Protein 9EZ8 (pdb70)

Radius of gyration: 15.19 Å; Cα contacts (8 Å, |Δi|>4): 336; chains: 1; bounding box: 32×45×45 Å

InterPro domains:
  IPR002180 Lumazine/riboflavin synthase [PF00885] (85-223)
  IPR034964 Lumazine synthase [MF_00178] (81-226)
  IPR034964 Lumazine synthase [PTHR21058] (51-227)
  IPR034964 Lumazine synthase [TIGR00114] (86-222)
  IPR034964 Lumazine synthase [cd09209] (88-220)
  IPR036467 Lumazine/riboflavin synthase superfamily [G3DSA:3.40.50.960] (73-228)
  IPR036467 Lumazine/riboflavin synthase superfamily [SSF52121] (78-224)

Structure (mmCIF, N/CA/C/O backbone):
data_9EZ8
#
_entry.id   9EZ8
#
_cell.length_a   1.00
_cell.length_b   1.00
_cell.length_c   1.00
_cell.angle_alpha   90.00
_cell.angle_beta   90.00
_cell.angle_gamma   90.00
#
_symmetry.space_group_name_H-M   'P 1'
#
loop_
_atom_site.group_PDB
_atom_site.id
_atom_site.type_symbol
_atom_site.label_atom_id
_atom_site.label_alt_id
_atom_site.label_comp_id
_atom_site.label_asym_id
_atom_site.label_entity_id
_atom_site.label_seq_id
_atom_site.pdbx_PDB_ins_code
_atom_site.Cartn_x
_atom_site.Cartn_y
_atom_site.Cartn_z
_atom_site.occupancy
_atom_site.B_iso_or_equiv
_atom_site.auth_seq_id
_atom_site.auth_comp_id
_atom_site.auth_asym_id
_atom_site.auth_atom_id
_atom_site.pdbx_PDB_model_num
ATOM 1 N N . ALA A 1 1 ? 210.01200 270.60300 226.71400 1.000 28.56353 72 ALA A N 1
ATOM 2 C CA . ALA A 1 1 ? 210.76500 271.83000 226.48200 1.000 28.56353 72 ALA A CA 1
ATOM 3 C C . ALA A 1 1 ? 211.93900 271.57800 225.54200 1.000 28.56353 72 ALA A C 1
ATOM 4 O O . ALA A 1 1 ? 212.75600 272.46700 225.30100 1.000 28.56353 72 ALA A O 1
ATOM 6 N N . VAL A 1 2 ? 212.02900 270.33800 225.04500 1.000 26.61082 73 VAL A N 1
ATOM 7 C CA . VAL A 1 2 ? 213.14400 269.94500 224.13200 1.000 26.61082 73 VAL A CA 1
ATOM 8 C C . VAL A 1 2 ? 212.83300 270.48600 222.73100 1.000 26.61082 73 VAL A C 1
ATOM 9 O O . VAL A 1 2 ? 211.72500 270.22400 222.23100 1.000 26.61082 73 VAL A O 1
ATOM 13 N N . ARG A 1 3 ? 213.77000 271.22200 222.13800 1.000 26.41757 74 ARG A N 1
ATOM 14 C CA . ARG A 1 3 ? 213.58300 271.76800 220.77200 1.000 26.41757 74 ARG A CA 1
ATOM 15 C C . ARG A 1 3 ? 213.46100 270.63600 219.74300 1.000 26.41757 74 ARG A C 1
ATOM 16 O O . ARG A 1 3 ? 214.42200 269.86800 219.60900 1.000 26.41757 74 ARG A O 1
ATOM 24 N N . HIS A 1 4 ? 212.32600 270.55700 219.04700 1.000 23.90701 75 HIS A N 1
ATOM 25 C CA . HIS A 1 4 ? 212.12200 269.54600 217.97900 1.000 23.90701 75 HIS A CA 1
ATOM 26 C C . HIS A 1 4 ? 212.22500 270.26500 216.63800 1.000 23.90701 75 HIS A C 1
ATOM 27 O O . HIS A 1 4 ? 211.26800 270.94500 216.25400 1.000 23.90701 75 HIS A O 1
ATOM 34 N N . LEU A 1 5 ? 213.36400 270.13500 215.95400 1.000 22.33376 76 LEU A N 1
ATOM 35 C CA . LEU A 1 5 ? 213.58200 270.82900 214.66100 1.000 22.33376 76 LEU A CA 1
ATOM 36 C C . LEU A 1 5 ? 213.14000 269.91800 213.51400 1.000 22.33376 76 LEU A C 1
ATOM 37 O O . LEU A 1 5 ? 213.69500 268.82600 213.36800 1.000 22.33376 76 LEU A O 1
ATOM 42 N N . THR A 1 6 ? 212.13500 270.34400 212.76000 1.000 20.53175 77 THR A N 1
ATOM 43 C CA . THR A 1 6 ? 211.64000 269.55700 211.62300 1.000 20.53175 77 THR A CA 1
ATOM 44 C C . THR A 1 6 ? 211.63400 270.42300 210.39400 1.000 20.53175 77 THR A C 1
ATOM 45 O O . THR A 1 6 ? 211.54900 271.64700 210.54700 1.000 20.53175 77 THR A O 1
ATOM 49 N N . GLY A 1 7 ? 211.74200 269.82100 209.21500 1.000 18.23720 78 GLY A N 1
ATOM 50 C CA . GLY A 1 7 ? 211.62100 270.53000 207.95900 1.000 18.23720 78 GLY A CA 1
ATOM 51 C C . GLY A 1 7 ? 210.17300 270.82000 207.61400 1.000 18.23720 78 GLY A C 1
ATOM 52 O O . GLY A 1 7 ? 209.26000 270.06700 207.95300 1.000 18.23720 78 GLY A O 1
ATOM 53 N N . SER A 1 8 ? 209.96400 271.93500 206.92300 1.000 18.99575 79 SER A N 1
ATOM 54 C CA . SER A 1 8 ? 208.63100 272.38400 206.55200 1.000 18.99575 79 SER A CA 1
ATOM 55 C C . SER A 1 8 ? 208.35600 272.06400 205.08900 1.000 18.99575 79 SER A C 1
ATOM 56 O O . SER A 1 8 ? 209.19500 272.31300 204.21900 1.000 18.99575 79 SER A O 1
ATOM 59 N N . VAL A 1 9 ? 207.17300 271.50700 204.82500 1.000 18.55229 80 VAL A N 1
ATOM 60 C CA . VAL A 1 9 ? 206.76100 271.20500 203.45800 1.000 18.55229 80 VAL A CA 1
ATOM 61 C C . VAL A 1 9 ? 206.00600 272.35600 202.80900 1.000 18.55229 80 VAL A C 1
ATOM 62 O O . VAL A 1 9 ? 205.71500 272.28800 201.60400 1.000 18.55229 80 VAL A O 1
ATOM 66 N N . THR A 1 10 ? 205.68500 273.40700 203.56000 1.000 22.62182 81 THR A N 1
ATOM 67 C CA . THR A 1 10 ? 204.98300 274.56300 203.01900 1.000 22.62182 81 THR A CA 1
ATOM 68 C C . THR A 1 10 ? 205.91100 275.71500 202.66400 1.000 22.62182 81 THR A C 1
ATOM 69 O O . THR A 1 10 ? 205.57600 276.51500 201.78400 1.000 22.62182 81 THR A O 1
ATOM 73 N N . ARG A 1 11 ? 207.06300 275.82100 203.32400 1.000 24.67079 82 ARG A N 1
ATOM 74 C CA . ARG A 1 11 ? 208.02900 276.88300 203.03700 1.000 24.67079 82 ARG A CA 1
ATOM 75 C C . ARG A 1 11 ? 208.97400 276.42500 201.92600 1.000 24.67079 82 ARG A C 1
ATOM 76 O O . ARG A 1 11 ? 210.15900 276.15700 202.13100 1.000 24.67079 82 ARG A O 1
ATOM 84 N N . THR A 1 12 ? 208.41700 276.33800 200.72100 1.000 21.37636 83 THR A N 1
ATOM 85 C CA . THR A 1 12 ? 209.16100 275.89500 199.55100 1.000 21.37636 83 THR A CA 1
ATOM 86 C C . THR A 1 12 ? 209.73700 277.04600 198.73800 1.000 21.37636 83 THR A C 1
ATOM 87 O O . THR A 1 12 ? 210.31700 276.80300 197.67500 1.000 21.37636 83 THR A O 1
ATOM 91 N N . GLN A 1 13 ? 209.58900 278.28300 199.20300 1.000 24.02170 84 GLN A N 1
ATOM 92 C CA . GLN A 1 13 ? 210.08700 279.42900 198.45500 1.000 24.02170 84 GLN A CA 1
ATOM 93 C C . GLN A 1 13 ? 211.61000 279.44400 198.46000 1.000 24.02170 84 GLN A C 1
ATOM 94 O O . GLN A 1 13 ? 212.24200 279.25700 199.50500 1.000 24.02170 84 GLN A O 1
ATOM 100 N N . GLY A 1 14 ? 212.20000 279.66400 197.28800 1.000 20.65802 85 GLY A N 1
ATOM 101 C CA . GLY A 1 14 ? 213.63900 279.75900 197.16900 1.000 20.65802 85 GLY A CA 1
ATOM 102 C C . GLY A 1 14 ? 214.37900 278.44200 197.16800 1.000 20.65802 85 GLY A C 1
ATOM 103 O O . GLY A 1 14 ? 215.61300 278.44700 197.24000 1.000 20.65802 85 GLY A O 1
ATOM 104 N N . LEU A 1 15 ? 213.67500 277.31800 197.09300 1.000 16.58068 86 LEU A N 1
ATOM 105 C CA . LEU A 1 15 ? 214.29500 276.00000 197.09700 1.000 16.58068 86 LEU A CA 1
ATOM 106 C C . LEU A 1 15 ? 214.31900 275.43700 195.68300 1.000 16.58068 86 LEU A C 1
ATOM 107 O O . LEU A 1 15 ? 213.28200 275.38100 195.01400 1.000 16.58068 86 LEU A O 1
ATOM 112 N N . ARG A 1 16 ? 215.50000 275.02200 195.23500 1.000 13.85584 87 ARG A N 1
ATOM 113 C CA . ARG A 1 16 ? 215.68100 274.40300 193.93100 1.000 13.85584 87 ARG A CA 1
ATOM 114 C C . ARG A 1 16 ? 216.06800 272.94200 194.10800 1.000 13.85584 87 ARG A C 1
ATOM 115 O O . ARG A 1 16 ? 216.87400 272.60500 194.98100 1.000 13.85584 87 ARG A O 1
ATOM 123 N N . PHE A 1 17 ? 215.49300 272.07700 193.27500 1.000 10.34582 88 PHE A N 1
ATOM 124 C CA . PHE A 1 17 ? 215.68900 270.64000 193.38600 1.000 10.34582 88 PHE A CA 1
ATOM 125 C C . PHE A 1 17 ? 216.15300 270.07200 192.05400 1.000 10.34582 88 PHE A C 1
ATOM 126 O O . PHE A 1 17 ? 215.71700 270.51900 190.99000 1.000 10.34582 88 PHE A O 1
ATOM 134 N N . ALA A 1 18 ? 217.03800 269.08200 192.12400 1.000 8.26788 89 ALA A N 1
ATOM 135 C CA . ALA A 1 18 ? 217.48900 268.33700 190.95700 1.000 8.26788 89 ALA A CA 1
ATOM 136 C C . ALA A 1 18 ? 217.03600 266.89400 191.10000 1.000 8.26788 89 ALA A C 1
ATOM 137 O O . ALA A 1 18 ? 217.21800 266.28500 192.16000 1.000 8.26788 89 ALA A O 1
ATOM 139 N N . VAL A 1 19 ? 216.44400 266.35200 190.04100 1.000 6.30028 90 VAL A N 1
ATOM 140 C CA . VAL A 1 19 ? 215.91700 264.99400 190.03800 1.000 6.30028 90 VAL A CA 1
ATOM 141 C C . VAL A 1 19 ? 216.74700 264.17600 189.06000 1.000 6.30028 90 VAL A C 1
ATOM 142 O O . VAL A 1 19 ? 216.74600 264.44900 187.85300 1.000 6.30028 90 VAL A O 1
ATOM 146 N N . VAL A 1 20 ? 217.45600 263.17700 189.57500 1.000 6.15461 91 VAL A N 1
ATOM 147 C CA . VAL A 1 20 ? 218.21600 262.24100 188.75600 1.000 6.15461 91 VAL A CA 1
ATOM 148 C C . VAL A 1 20 ? 217.38900 260.97200 188.61300 1.000 6.15461 91 VAL A C 1
ATOM 149 O O . VAL A 1 20 ? 217.09800 260.29600 189.60700 1.000 6.15461 91 VAL A O 1
ATOM 153 N N . VAL A 1 21 ? 217.00700 260.64600 187.38100 1.000 5.37819 92 VAL A N 1
ATOM 154 C CA . VAL A 1 21 ? 216.15300 259.49800 187.10000 1.000 5.37819 92 VAL A CA 1
ATOM 155 C C . VAL A 1 21 ? 216.84800 258.61400 186.07400 1.000 5.37819 92 VAL A C 1
ATOM 156 O O . VAL A 1 21 ? 217.33300 259.10600 185.04900 1.000 5.37819 92 VAL A O 1
ATOM 160 N N . ALA A 1 22 ? 216.91000 257.31500 186.35800 1.000 6.78058 93 ALA A N 1
ATOM 161 C CA . ALA A 1 22 ? 217.53000 256.36400 185.44800 1.000 6.78058 93 ALA A CA 1
ATOM 162 C C . ALA A 1 22 ? 216.54100 255.92200 184.37800 1.000 6.78058 93 ALA A C 1
ATOM 163 O O . ALA A 1 22 ? 215.35600 255.71800 184.65400 1.000 6.78058 93 ALA A O 1
ATOM 165 N N . ARG A 1 23 ? 217.03600 255.77700 183.14800 1.000 7.91214 94 ARG A N 1
ATOM 166 C CA . ARG A 1 23 ? 216.19100 255.34100 182.04500 1.000 7.91214 94 ARG A CA 1
ATOM 167 C C . ARG A 1 23 ? 215.93900 253.84000 182.04500 1.000 7.91214 94 ARG A C 1
ATOM 168 O O . ARG A 1 23 ? 215.00400 253.38900 181.37400 1.000 7.91214 94 ARG A O 1
ATOM 176 N N . PHE A 1 24 ? 216.73900 253.06000 182.76800 1.000 8.04131 95 PHE A N 1
ATOM 177 C CA . PHE A 1 24 ? 216.49500 251.62800 182.86100 1.000 8.04131 95 PHE A CA 1
ATOM 178 C C . PHE A 1 24 ? 215.26700 251.36600 183.72300 1.000 8.04131 95 PHE A C 1
ATOM 179 O O . PHE A 1 24 ? 215.03000 252.05900 184.71800 1.000 8.04131 95 PHE A O 1
ATOM 187 N N . ASN A 1 25 ? 214.48600 250.35600 183.33500 1.000 8.20480 96 ASN A N 1
ATOM 188 C CA . ASN A 1 25 ? 213.18000 250.09200 183.93700 1.000 8.20480 96 ASN A CA 1
ATOM 189 C C . ASN A 1 25 ? 212.30200 251.33900 183.87900 1.000 8.20480 96 ASN A C 1
ATOM 190 O O . ASN A 1 25 ? 211.69700 251.75500 184.86900 1.000 8.20480 96 ASN A O 1
ATOM 195 N N . GLU A 1 26 ? 212.24600 251.94700 182.69000 1.000 8.50697 97 GLU A N 1
ATOM 196 C CA . GLU A 1 26 ? 211.51100 253.19700 182.53100 1.000 8.50697 97 GLU A CA 1
ATOM 197 C C . GLU A 1 26 ? 210.02400 253.01800 182.80000 1.000 8.50697 97 GLU A C 1
ATOM 198 O O . GLU A 1 26 ? 209.34800 253.97600 183.18800 1.000 8.50697 97 GLU A O 1
ATOM 204 N N . ILE A 1 27 ? 209.50400 251.79900 182.62800 1.000 8.49063 98 ILE A N 1
ATOM 205 C CA . ILE A 1 27 ? 208.10800 251.52400 182.94200 1.000 8.49063 98 ILE A CA 1
ATOM 206 C C . ILE A 1 27 ? 207.81700 251.75900 184.41800 1.000 8.49063 98 ILE A C 1
ATOM 207 O O . ILE A 1 27 ? 206.65800 251.95500 184.79900 1.000 8.49063 98 ILE A O 1
ATOM 212 N N . ILE A 1 28 ? 208.84500 251.75400 185.26100 1.000 8.06127 99 ILE A N 1
ATOM 213 C CA . ILE A 1 28 ? 208.69600 252.05100 186.67800 1.000 8.06127 99 ILE A CA 1
ATOM 214 C C . ILE A 1 28 ? 209.21900 253.44100 187.01700 1.000 8.06127 99 ILE A C 1
ATOM 215 O O . ILE A 1 28 ? 208.60700 254.16000 187.80600 1.000 8.06127 99 ILE A O 1
ATOM 220 N N . THR A 1 29 ? 210.34600 253.84000 186.42500 1.000 6.30636 100 THR A N 1
ATOM 221 C CA . THR A 1 29 ? 210.95800 255.11500 186.78400 1.000 6.30636 100 THR A CA 1
ATOM 222 C C . THR A 1 29 ? 210.19700 256.30700 186.21900 1.000 6.30636 100 THR A C 1
ATOM 223 O O . THR A 1 29 ? 210.32100 257.41600 186.75100 1.000 6.30636 100 THR A O 1
ATOM 227 N N . ARG A 1 30 ? 209.40900 256.11500 185.15400 1.000 6.99207 101 ARG A N 1
ATOM 228 C CA . ARG A 1 30 ? 208.64700 257.24100 184.61700 1.000 6.99207 101 ARG A CA 1
ATOM 229 C C . ARG A 1 30 ? 207.43500 257.57500 185.47900 1.000 6.99207 101 ARG A C 1
ATOM 230 O O . ARG A 1 30 ? 207.21100 258.76800 185.74800 1.000 6.99207 101 ARG A O 1
ATOM 238 N N . PRO A 1 31 ? 206.61600 256.61600 185.92800 1.000 6.42429 102 PRO A N 1
ATOM 239 C CA . PRO A 1 31 ? 205.57700 256.97500 186.90900 1.000 6.42429 102 PRO A CA 1
ATOM 240 C C . PRO A 1 31 ? 206.14100 257.54100 188.19900 1.000 6.42429 102 PRO A C 1
ATOM 241 O O . PRO A 1 31 ? 205.51600 258.42400 188.79700 1.000 6.42429 102 PRO A O 1
ATOM 245 N N . LEU A 1 32 ? 207.31100 257.07100 188.64200 1.000 5.82778 103 LEU A N 1
ATOM 246 C CA . LEU A 1 32 ? 207.94100 257.65700 189.82300 1.000 5.82778 103 LEU A CA 1
ATOM 247 C C . LEU A 1 32 ? 208.29700 259.11900 189.58800 1.000 5.82778 103 LEU A C 1
ATOM 248 O O . LEU A 1 32 ? 208.05700 259.97400 190.45100 1.000 5.82778 103 LEU A O 1
ATOM 253 N N . LEU A 1 33 ? 208.87200 259.42600 188.42300 1.000 5.81737 104 LEU A N 1
ATOM 254 C CA . LEU A 1 33 ? 209.21000 260.80800 188.10500 1.000 5.81737 104 LEU A CA 1
ATOM 255 C C . LEU A 1 33 ? 207.95900 261.67000 187.99600 1.000 5.81737 104 LEU A C 1
ATOM 256 O O . LEU A 1 33 ? 207.94800 262.82100 188.44700 1.000 5.81737 104 LEU A O 1
ATOM 261 N N . GLU A 1 34 ? 206.89600 261.13100 187.39600 1.000 7.48589 105 GLU A N 1
ATOM 262 C CA . GLU A 1 34 ? 205.65300 261.88800 187.29100 1.000 7.48589 105 GLU A CA 1
ATOM 263 C C . GLU A 1 34 ? 205.05800 262.16000 188.66600 1.000 7.48589 105 GLU A C 1
ATOM 264 O O . GLU A 1 34 ? 204.55400 263.25800 188.92400 1.000 7.48589 105 GLU A O 1
ATOM 270 N N . GLY A 1 35 ? 205.11100 261.17400 189.56400 1.000 6.52474 106 GLY A N 1
ATOM 271 C CA . GLY A 1 35 ? 204.64400 261.39800 190.92200 1.000 6.52474 106 GLY A CA 1
ATOM 272 C C . GLY A 1 35 ? 205.46600 262.43800 191.65800 1.000 6.52474 106 GLY A C 1
ATOM 273 O O . GLY A 1 35 ? 204.92200 263.28200 192.37400 1.000 6.52474 106 GLY A O 1
ATOM 274 N N . ALA A 1 36 ? 206.79000 262.39200 191.49100 1.000 6.09360 107 ALA A N 1
ATOM 275 C CA . ALA A 1 36 ? 207.65000 263.38900 192.12200 1.000 6.09360 107 ALA A CA 1
ATOM 276 C C . ALA A 1 36 ? 207.35400 264.78900 191.59700 1.000 6.09360 107 ALA A C 1
ATOM 277 O O . ALA A 1 36 ? 207.28200 265.75100 192.37200 1.000 6.09360 107 ALA A O 1
ATOM 279 N N . LEU A 1 37 ? 207.17200 264.92200 190.28100 1.000 6.11511 108 LEU A N 1
ATOM 280 C CA . LEU A 1 37 ? 206.86500 266.22800 189.70400 1.000 6.11511 108 LEU A CA 1
ATOM 281 C C . LEU A 1 37 ? 205.49100 266.71700 190.14400 1.000 6.11511 108 LEU A C 1
ATOM 282 O O . LEU A 1 37 ? 205.30200 267.91400 190.38900 1.000 6.11511 108 LEU A O 1
ATOM 287 N N . GLY A 1 38 ? 204.51900 265.81000 190.25200 1.000 7.30228 109 GLY A N 1
ATOM 288 C CA . GLY A 1 38 ? 203.21200 266.19800 190.75500 1.000 7.30228 109 GLY A CA 1
ATOM 289 C C . GLY A 1 38 ? 203.26100 266.66100 192.19800 1.000 7.30228 109 GLY A C 1
ATOM 290 O O . GLY A 1 38 ? 202.59500 267.62800 192.57200 1.000 7.30228 109 GLY A O 1
ATOM 291 N N . THR A 1 39 ? 204.04900 265.97500 193.02800 1.000 7.80989 110 THR A N 1
ATOM 292 C CA . THR A 1 39 ? 204.22700 266.41700 194.40800 1.000 7.80989 110 THR A CA 1
ATOM 293 C C . THR A 1 39 ? 204.89600 267.78400 194.46400 1.000 7.80989 110 THR A C 1
ATOM 294 O O . THR A 1 39 ? 204.49200 268.64900 195.25000 1.000 7.80989 110 THR A O 1
ATOM 298 N N . PHE A 1 40 ? 205.91300 268.00300 193.62800 1.000 8.15152 111 PHE A N 1
ATOM 299 C CA . PHE A 1 40 ? 206.55800 269.31200 193.58400 1.000 8.15152 111 PHE A CA 1
ATOM 300 C C . PHE A 1 40 ? 205.57100 270.39800 193.17500 1.000 8.15152 111 PHE A C 1
ATOM 301 O O . PHE A 1 40 ? 205.56100 271.49000 193.75600 1.000 8.15152 111 PHE A O 1
ATOM 309 N N . LYS A 1 41 ? 204.72800 270.11500 192.18100 1.000 10.40294 112 LYS A N 1
ATOM 310 C CA . LYS A 1 41 ? 203.74700 271.10300 191.74100 1.000 10.40294 112 LYS A CA 1
ATOM 311 C C . LYS A 1 41 ? 202.70400 271.37400 192.82000 1.000 10.40294 112 LYS A C 1
ATOM 312 O O . LYS A 1 41 ? 202.28800 272.52200 193.01400 1.000 10.40294 112 LYS A O 1
ATOM 318 N N . ASN A 1 42 ? 202.26800 270.33100 193.53200 1.000 9.83810 113 ASN A N 1
ATOM 319 C CA . ASN A 1 42 ? 201.25100 270.49900 194.56500 1.000 9.83810 113 ASN A CA 1
ATOM 320 C C . ASN A 1 42 ? 201.75100 271.30300 195.75700 1.000 9.83810 113 ASN A C 1
ATOM 321 O O . ASN A 1 42 ? 200.93200 271.80900 196.53100 1.000 9.83810 113 ASN A O 1
ATOM 326 N N . TYR A 1 43 ? 203.06600 271.43100 195.92800 1.000 10.46312 114 TYR A N 1
ATOM 327 C CA . TYR A 1 43 ? 203.64500 272.14900 197.05600 1.000 10.46312 114 TYR A CA 1
ATOM 328 C C . TYR A 1 43 ? 204.29500 273.46100 196.62600 1.000 10.46312 114 TYR A C 1
ATOM 329 O O . TYR A 1 43 ? 205.24300 273.92800 197.26300 1.000 10.46312 114 TYR A O 1
ATOM 338 N N . SER A 1 44 ? 203.79300 274.05400 195.54100 1.000 14.07473 115 SER A N 1
ATOM 339 C CA . SER A 1 44 ? 204.19200 275.39000 195.09200 1.000 14.07473 115 SER A CA 1
ATOM 340 C C . SER A 1 44 ? 205.67400 275.46900 194.73600 1.000 14.07473 115 SER A C 1
ATOM 341 O O . SER A 1 44 ? 206.31900 276.49800 194.95000 1.000 14.07473 115 SER A O 1
ATOM 344 N N . VAL A 1 45 ? 206.22900 274.39400 194.18700 1.000 13.64763 116 VAL A N 1
ATOM 345 C CA . VAL A 1 45 ? 207.59400 274.40700 193.67200 1.000 13.64763 116 VAL A CA 1
ATOM 346 C C . VAL A 1 45 ? 207.53300 274.72900 192.18500 1.000 13.64763 116 VAL A C 1
ATOM 347 O O . VAL A 1 45 ? 206.87300 274.02300 191.41400 1.000 13.64763 116 VAL A O 1
ATOM 351 N N . GLN A 1 46 ? 208.21600 275.79700 191.78300 1.000 17.64081 117 GLN A N 1
ATOM 352 C CA . GLN A 1 46 ? 208.13400 276.27100 190.41100 1.000 17.64081 117 GLN A CA 1
ATOM 353 C C . GLN A 1 46 ? 208.92800 275.36800 189.47000 1.000 17.64081 117 GLN A C 1
ATOM 354 O O . GLN A 1 46 ? 209.86300 274.66900 189.87100 1.000 17.64081 117 GLN A O 1
ATOM 360 N N . ASP A 1 47 ? 208.53300 275.39100 188.19400 1.000 20.38892 118 ASP A N 1
ATOM 361 C CA . ASP A 1 47 ? 209.18400 274.54700 187.19500 1.000 20.38892 118 ASP A CA 1
ATOM 362 C C . ASP A 1 47 ? 210.64000 274.94600 186.98500 1.000 20.38892 118 ASP A C 1
ATOM 363 O O . ASP A 1 47 ? 211.50300 274.08000 186.79600 1.000 20.38892 118 ASP A O 1
ATOM 368 N N . GLU A 1 48 ? 210.93500 276.24700 187.00900 1.000 19.41833 119 GLU A N 1
ATOM 369 C CA . GLU A 1 48 ? 212.30700 276.69800 186.80400 1.000 19.41833 119 GLU A CA 1
ATOM 370 C C . GLU A 1 48 ? 213.22100 276.35400 187.97200 1.000 19.41833 119 GLU A C 1
ATOM 371 O O . GLU A 1 48 ? 214.44200 276.49700 187.84200 1.000 19.41833 119 GLU A O 1
ATOM 377 N N . ASP A 1 49 ? 212.67000 275.91000 189.09900 1.000 16.42468 120 ASP A N 1
ATOM 378 C CA . ASP A 1 49 ? 213.46000 275.45900 190.23400 1.000 16.42468 120 ASP A CA 1
ATOM 379 C C . ASP A 1 49 ? 213.66600 273.95100 190.24400 1.000 16.42468 120 ASP A C 1
ATOM 380 O O . ASP A 1 49 ? 214.25000 273.42400 191.19500 1.000 16.42468 120 ASP A O 1
ATOM 385 N N . ILE A 1 50 ? 213.20300 273.24600 189.21400 1.000 13.00506 121 ILE A N 1
ATOM 386 C CA . ILE A 1 50 ? 213.31400 271.79600 189.12700 1.000 13.00506 121 ILE A CA 1
ATOM 387 C C . ILE A 1 50 ? 214.08600 271.45000 187.86300 1.000 13.00506 121 ILE A C 1
ATOM 388 O O . ILE A 1 50 ? 213.72200 271.89100 186.76700 1.000 13.00506 121 ILE A O 1
ATOM 393 N N . ASP A 1 51 ? 215.15000 270.66800 188.01800 1.000 11.25238 122 ASP A N 1
ATOM 394 C CA . ASP A 1 51 ? 215.92200 270.15200 186.89700 1.000 11.25238 122 ASP A CA 1
ATOM 395 C C . ASP A 1 51 ? 215.88600 268.63200 186.93000 1.000 11.25238 122 ASP A C 1
ATOM 396 O O . ASP A 1 51 ? 216.19800 268.02200 187.95800 1.000 11.25238 122 ASP A O 1
ATOM 401 N N . VAL A 1 52 ? 215.50500 268.02600 185.81000 1.000 6.35452 123 VAL A N 1
ATOM 402 C CA . VAL A 1 52 ? 215.43700 266.57600 185.67700 1.000 6.35452 123 VAL A CA 1
ATOM 403 C C . VAL A 1 52 ? 216.61800 266.12900 184.83000 1.000 6.35452 123 VAL A C 1
ATOM 404 O O . VAL A 1 52 ? 216.76400 266.55600 183.67800 1.000 6.35452 123 VAL A O 1
ATOM 408 N N . VAL A 1 53 ? 217.46300 265.27500 185.40000 1.000 5.40724 124 VAL A N 1
ATOM 409 C CA . VAL A 1 53 ? 218.64000 264.74900 184.72300 1.000 5.40724 124 VAL A CA 1
ATOM 410 C C . VAL A 1 53 ? 218.41800 263.26700 184.46700 1.000 5.40724 124 VAL A C 1
ATOM 411 O O . VAL A 1 53 ? 218.10100 262.51100 185.39400 1.000 5.40724 124 VAL A O 1
ATOM 415 N N . TRP A 1 54 ? 218.57700 262.85500 183.21400 1.000 5.62885 125 TRP A N 1
ATOM 416 C CA . TRP A 1 54 ? 218.37700 261.47000 182.81100 1.000 5.62885 125 TRP A CA 1
ATOM 417 C C . TRP A 1 54 ? 219.72000 260.76100 182.72700 1.000 5.62885 125 TRP A C 1
ATOM 418 O O . TRP A 1 54 ? 220.67800 261.30000 182.16300 1.000 5.62885 125 TRP A O 1
ATOM 429 N N . VAL A 1 55 ? 219.78500 259.55900 183.29000 1.000 7.01437 126 VAL A N 1
ATOM 430 C CA . VAL A 1 55 ? 220.99500 258.74400 183.23600 1.000 7.01437 126 VAL A CA 1
ATOM 431 C C . VAL A 1 55 ? 220.62600 257.36800 182.69400 1.000 7.01437 126 VAL A C 1
ATOM 432 O O . VAL A 1 55 ? 219.49100 256.91000 182.89100 1.000 7.01437 126 VAL A O 1
ATOM 436 N N . PRO A 1 56 ? 221.53300 256.68900 181.98700 1.000 8.29549 127 PR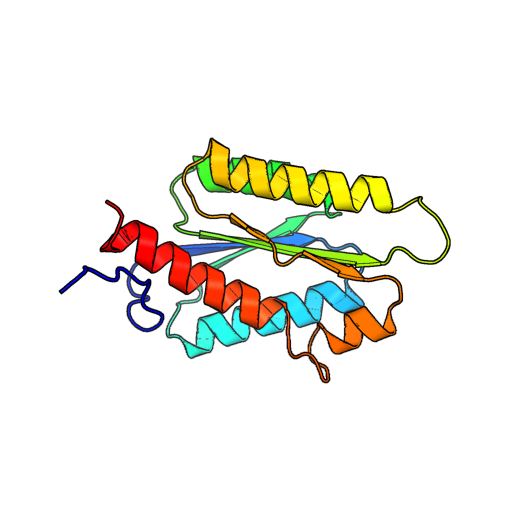O A N 1
ATOM 437 C CA . PRO A 1 56 ? 221.19000 255.36700 181.43700 1.000 8.29549 127 PRO A CA 1
ATOM 438 C C . PRO A 1 56 ? 220.83200 254.33400 182.49000 1.000 8.29549 127 PRO A C 1
ATOM 439 O O . PRO A 1 56 ? 219.97900 253.47600 182.23100 1.000 8.29549 127 PRO A O 1
ATOM 443 N N . GLY A 1 57 ? 221.45100 254.38300 183.67000 1.000 9.24335 128 GLY A N 1
ATOM 444 C CA . GLY A 1 57 ? 221.19600 253.38100 184.68400 1.000 9.24335 128 GLY A CA 1
ATOM 445 C C . GLY A 1 57 ? 221.42500 253.92100 186.07800 1.000 9.24335 128 GLY A C 1
ATOM 446 O O . GLY A 1 57 ? 221.88000 255.05100 186.26900 1.000 9.24335 128 GLY A O 1
ATOM 447 N N . CYS A 1 58 ? 221.09900 253.08100 187.06400 1.000 12.85051 129 CYS A N 1
ATOM 448 C CA . CYS A 1 58 ? 221.22800 253.48300 188.46000 1.000 12.85051 129 CYS A CA 1
ATOM 449 C C . CYS A 1 58 ? 222.68400 253.64900 188.87300 1.000 12.85051 129 CYS A C 1
ATOM 450 O O . CYS A 1 58 ? 222.99300 254.50100 189.71600 1.000 12.85051 129 CYS A O 1
ATOM 453 N N . PHE A 1 59 ? 223.58700 252.84900 188.29700 1.000 13.02256 130 PHE A N 1
ATOM 454 C CA . PHE A 1 59 ? 224.99900 252.93800 188.65600 1.000 13.02256 130 PHE A CA 1
ATOM 455 C C . PHE A 1 59 ? 225.55900 254.32800 188.38600 1.000 13.02256 130 PHE A C 1
ATOM 456 O O . PHE A 1 59 ? 226.44000 254.79600 189.11600 1.000 13.02256 130 PHE A O 1
ATOM 464 N N . GLU A 1 60 ? 225.05700 255.00400 187.35500 1.000 12.65731 131 GLU A N 1
ATOM 465 C CA . GLU A 1 60 ? 225.51900 256.34100 187.01200 1.000 12.65731 131 GLU A CA 1
ATOM 466 C C . GLU A 1 60 ? 224.83900 257.43200 187.82900 1.000 12.65731 131 GLU A C 1
ATOM 467 O O . GLU A 1 60 ? 225.18500 258.60600 187.66500 1.000 12.65731 131 GLU A O 1
ATOM 473 N N . ILE A 1 61 ? 223.88400 257.07900 188.69100 1.000 10.76768 132 ILE A N 1
ATOM 474 C CA . ILE A 1 61 ? 223.19000 258.09000 189.48400 1.000 10.76768 132 ILE A CA 1
ATOM 475 C C . ILE A 1 61 ? 224.14400 258.74000 190.47900 1.000 10.76768 132 ILE A C 1
ATOM 476 O O . ILE A 1 61 ? 224.22200 259.97100 190.57500 1.000 10.76768 132 ILE A O 1
ATOM 481 N N . GLY A 1 62 ? 224.90000 257.92200 191.21600 1.000 11.01726 133 GLY A N 1
ATOM 482 C CA . GLY A 1 62 ? 225.74300 258.45100 192.27500 1.000 11.01726 133 GLY A CA 1
ATOM 483 C C . GLY A 1 62 ? 226.78900 259.43000 191.78200 1.000 11.01726 133 GLY A C 1
ATOM 484 O O . GLY A 1 62 ? 227.13000 260.38600 192.48400 1.000 11.01726 133 GLY A O 1
ATOM 485 N N . ALA A 1 63 ? 227.31500 259.20900 190.57600 1.000 11.43370 134 ALA A N 1
ATOM 486 C CA . ALA A 1 63 ? 228.27200 260.15200 190.01000 1.000 11.43370 134 ALA A CA 1
ATOM 487 C C . ALA A 1 63 ? 227.60600 261.46200 189.61200 1.000 11.43370 134 ALA A C 1
ATOM 488 O O . ALA A 1 63 ? 228.23300 262.52400 189.69900 1.000 11.43370 134 ALA A O 1
ATOM 490 N N . VAL A 1 64 ? 226.34800 261.41300 189.17200 1.000 10.04956 135 VAL A N 1
ATOM 491 C CA . VAL A 1 64 ? 225.66900 262.62900 188.73600 1.000 10.04956 135 VAL A CA 1
ATOM 492 C C . VAL A 1 64 ? 225.25700 263.47700 189.93100 1.000 10.04956 135 VAL A C 1
ATOM 493 O O . VAL A 1 64 ? 225.46700 264.69600 189.94600 1.000 10.04956 135 VAL A O 1
ATOM 497 N N . ALA A 1 65 ? 224.67400 262.84500 190.95300 1.000 10.55084 136 ALA A N 1
ATOM 498 C CA . ALA A 1 65 ? 224.24500 263.59100 192.13100 1.000 10.55084 136 ALA A CA 1
ATOM 499 C C . ALA A 1 65 ? 225.42400 264.29000 192.79400 1.000 10.55084 136 ALA A C 1
ATOM 500 O O . ALA A 1 65 ? 225.33600 265.47200 193.14700 1.000 10.55084 136 ALA A O 1
ATOM 502 N N . THR A 1 66 ? 226.54500 263.58000 192.94700 1.000 12.05626 137 THR A N 1
ATOM 503 C CA . THR A 1 66 ? 227.75800 264.21000 193.45700 1.000 12.05626 137 THR A CA 1
ATOM 504 C C . THR A 1 66 ? 228.16700 265.38600 192.58100 1.000 12.05626 137 THR A C 1
ATOM 505 O O . THR A 1 66 ? 228.62100 266.42000 193.08400 1.000 12.05626 137 THR A O 1
ATOM 509 N N . ARG A 1 67 ? 228.01000 265.24500 191.26300 1.000 14.03336 138 ARG A N 1
ATOM 510 C CA . ARG A 1 67 ? 228.25500 266.36800 190.36700 1.000 14.03336 138 ARG A CA 1
ATOM 511 C C . ARG A 1 67 ? 227.25000 267.48900 190.60400 1.000 14.03336 138 ARG A C 1
ATOM 512 O O . ARG A 1 67 ? 227.61500 268.67000 190.59100 1.000 14.03336 138 ARG A O 1
ATOM 520 N N . LEU A 1 68 ? 225.98000 267.14000 190.82400 1.000 11.47151 139 LEU A N 1
ATOM 521 C CA . LEU A 1 68 ? 224.95900 268.16000 191.03500 1.000 11.47151 139 LEU A CA 1
ATOM 522 C C . LEU A 1 68 ? 225.02800 268.74600 192.43900 1.000 11.47151 139 LEU A C 1
ATOM 523 O O . LEU A 1 68 ? 224.76100 269.93700 192.63000 1.000 11.47151 139 LEU A O 1
ATOM 528 N N . GLY A 1 69 ? 225.38300 267.92800 193.43200 1.000 13.88965 140 GLY A N 1
ATOM 529 C CA . GLY A 1 69 ? 225.43700 268.40500 194.80200 1.000 13.88965 140 GLY A CA 1
ATOM 530 C C . GLY A 1 69 ? 226.60300 269.32400 195.09600 1.000 13.88965 140 GLY A C 1
ATOM 531 O O . GLY A 1 69 ? 226.52900 270.11700 196.04000 1.000 13.88965 140 GLY A O 1
ATOM 532 N N . LYS A 1 70 ? 227.67500 269.24100 194.31100 1.000 16.07931 141 LYS A N 1
ATOM 533 C CA . LYS A 1 70 ? 228.85500 270.07000 194.51200 1.000 16.07931 141 LYS A CA 1
ATOM 534 C C . LYS A 1 70 ? 228.81700 271.36300 193.70800 1.000 16.07931 141 LYS A C 1
ATOM 535 O O . LYS A 1 70 ? 229.78200 272.13300 193.75300 1.000 16.07931 141 LYS A O 1
ATOM 541 N N . SER A 1 71 ? 227.73200 271.61900 192.97700 1.000 14.83606 142 SER A N 1
ATOM 542 C CA . SER A 1 71 ? 227.60800 272.84200 192.19800 1.000 14.83606 142 SER A CA 1
ATOM 543 C C . SER A 1 71 ? 226.95700 273.98400 192.96500 1.000 14.83606 142 SER A C 1
ATOM 544 O O . SER A 1 71 ? 227.14900 275.14600 192.59200 1.000 14.83606 142 SER A O 1
ATOM 547 N N . GLY A 1 72 ? 226.19700 273.68500 194.01700 1.000 14.89099 143 GLY A N 1
ATOM 548 C CA . GLY A 1 72 ? 225.52700 274.70600 194.79200 1.000 14.89099 143 GLY A CA 1
ATOM 549 C C . GLY A 1 72 ? 224.24900 275.23600 194.18500 1.000 14.89099 143 GLY A C 1
ATOM 550 O O . GLY A 1 72 ? 223.62600 276.12800 194.77600 1.000 14.89099 143 GLY A O 1
ATOM 551 N N . LYS A 1 73 ? 223.83400 274.72000 193.02900 1.000 15.02901 144 LYS A N 1
ATOM 552 C CA . LYS A 1 73 ? 222.63300 275.19500 192.35800 1.000 15.02901 144 LYS A CA 1
ATOM 553 C C . LYS A 1 73 ? 221.35400 274.58800 192.91900 1.000 15.02901 144 LYS A C 1
ATOM 554 O O . LYS A 1 73 ? 220.26700 275.08100 192.60200 1.000 15.02901 144 LYS A O 1
ATOM 560 N N . TYR A 1 74 ? 221.45200 273.54200 193.73600 1.000 11.96026 145 TYR A N 1
ATOM 561 C CA . TYR A 1 74 ? 220.28500 272.84100 194.24600 1.000 11.96026 145 TYR A CA 1
ATOM 562 C C . TYR A 1 74 ? 220.40300 272.66200 195.75100 1.000 11.96026 145 TYR A C 1
ATOM 563 O O . TYR A 1 74 ? 221.50400 272.54300 196.29500 1.000 11.96026 145 TYR A O 1
ATOM 572 N N . HIS A 1 75 ? 219.25000 272.64400 196.42000 1.000 14.07251 146 HIS A N 1
ATOM 573 C CA . HIS A 1 75 ? 219.19800 272.42000 197.85700 1.000 14.07251 146 HIS A CA 1
ATOM 574 C C . HIS A 1 75 ? 218.89300 270.97600 198.22500 1.000 14.07251 146 HIS A C 1
ATOM 575 O O . HIS A 1 75 ? 219.10200 270.59000 199.38000 1.000 14.07251 146 HIS A O 1
ATOM 582 N N . ALA A 1 76 ? 218.40600 270.17700 197.27800 1.000 9.98029 147 ALA A N 1
ATOM 583 C CA . ALA A 1 76 ? 218.15900 268.76300 197.50800 1.000 9.98029 147 ALA A CA 1
ATOM 584 C C . ALA A 1 76 ? 218.24500 268.03200 196.17800 1.000 9.98029 147 ALA A C 1
ATOM 585 O O . ALA A 1 76 ? 217.93200 268.59200 195.12400 1.000 9.98029 147 ALA A O 1
ATOM 587 N N . ILE A 1 77 ? 218.67500 266.77500 196.23800 1.000 8.91257 148 ILE A N 1
ATOM 588 C CA . ILE A 1 77 ? 218.84200 265.93400 195.05900 1.000 8.91257 148 ILE A CA 1
ATOM 589 C C . ILE A 1 77 ? 217.93500 264.72200 195.20600 1.000 8.91257 148 ILE A C 1
ATOM 590 O O . ILE A 1 77 ? 217.91900 264.07800 196.26100 1.000 8.91257 148 ILE A O 1
ATOM 595 N N . ILE A 1 78 ? 217.18100 264.41800 194.15400 1.000 7.58879 149 ILE A N 1
ATOM 596 C CA . ILE A 1 78 ? 216.28000 263.27200 194.12900 1.000 7.58879 149 ILE A CA 1
ATOM 597 C C . ILE A 1 78 ? 216.87300 262.23700 193.18500 1.000 7.58879 149 ILE A C 1
ATOM 598 O O . ILE A 1 78 ? 217.13900 262.53400 192.01400 1.000 7.58879 149 ILE A O 1
ATOM 603 N N . CYS A 1 79 ? 217.08400 261.02800 193.69200 1.000 8.46138 150 CYS A N 1
ATOM 604 C CA . CYS A 1 79 ? 217.63900 259.92400 192.91400 1.000 8.46138 150 CYS A CA 1
ATOM 605 C C . CYS A 1 79 ? 216.52300 258.91000 192.68800 1.000 8.46138 150 CYS A C 1
ATOM 606 O O . CYS A 1 79 ? 216.13600 258.18600 193.60900 1.000 8.46138 150 CYS A O 1
ATOM 609 N N . ILE A 1 80 ? 216.01300 258.85500 191.46100 1.000 6.66646 151 ILE A N 1
ATOM 610 C CA . ILE A 1 80 ? 214.90800 257.97700 191.09700 1.000 6.66646 151 ILE A CA 1
ATOM 611 C C . ILE A 1 80 ? 215.44900 256.84500 190.23700 1.000 6.66646 151 ILE A C 1
ATOM 612 O O . ILE A 1 80 ? 216.16300 257.08600 189.25600 1.000 6.66646 151 ILE A O 1
ATOM 617 N N . GLY A 1 81 ? 215.11300 255.61300 190.60900 1.000 7.17316 152 GLY A N 1
ATOM 618 C CA . GLY A 1 81 ? 215.52800 254.45200 189.84500 1.000 7.17316 152 GLY A CA 1
ATOM 619 C C . GLY A 1 81 ? 214.69000 253.25200 190.21700 1.000 7.17316 152 GLY A C 1
ATOM 620 O O . GLY A 1 81 ? 213.85800 253.30000 191.12600 1.000 7.17316 152 GLY A O 1
ATOM 621 N N . ALA A 1 82 ? 214.91800 252.16300 189.48800 1.000 9.03785 153 ALA A N 1
ATOM 622 C CA . ALA A 1 82 ? 214.20700 250.91400 189.73700 1.000 9.03785 153 ALA A CA 1
ATOM 623 C C . ALA A 1 82 ? 215.14300 249.75800 189.43300 1.000 9.03785 153 ALA A C 1
ATOM 624 O O . ALA A 1 82 ? 215.63100 249.63600 188.30500 1.000 9.03785 153 ALA A O 1
ATOM 626 N N . VAL A 1 83 ? 215.39300 248.91800 190.43200 1.000 14.23765 154 VAL A N 1
ATOM 627 C CA . VAL A 1 83 ? 216.24900 247.74700 190.28800 1.000 14.23765 154 VAL A CA 1
ATOM 628 C C . VAL A 1 83 ? 215.40700 246.53600 190.66200 1.000 14.23765 154 VAL A C 1
ATOM 629 O O . VAL A 1 83 ? 215.19400 246.25600 191.84800 1.000 14.23765 154 VAL A O 1
ATOM 633 N N . ILE A 1 84 ? 214.92000 245.81600 189.65700 1.000 20.16394 155 ILE A N 1
ATOM 634 C CA . ILE A 1 84 ? 214.17600 244.58200 189.87600 1.000 20.16394 155 ILE A CA 1
ATOM 635 C C . ILE A 1 84 ? 215.17500 243.43200 189.87800 1.000 20.16394 155 ILE A C 1
ATOM 636 O O . ILE A 1 84 ? 215.86300 243.19300 188.88000 1.000 20.16394 155 ILE A O 1
ATOM 641 N N . ARG A 1 85 ? 215.26100 242.72500 191.00500 1.000 28.80702 156 ARG A N 1
ATOM 642 C CA . ARG A 1 85 ? 216.27500 241.68800 191.16200 1.000 28.80702 156 ARG A CA 1
ATOM 643 C C . ARG A 1 85 ? 215.93600 240.44500 190.34700 1.000 28.80702 156 ARG A C 1
ATOM 644 O O . ARG A 1 85 ? 216.69500 240.04400 189.45900 1.000 28.80702 156 ARG A O 1
ATOM 652 N N . GLY A 1 86 ? 214.79700 239.82300 190.63600 1.000 34.30939 157 GLY A N 1
ATOM 653 C CA . GLY A 1 86 ? 214.44600 238.57500 189.99100 1.000 34.30939 157 GLY A CA 1
ATOM 654 C C . GLY A 1 86 ? 215.00200 237.37500 190.72900 1.000 34.30939 157 GLY A C 1
ATOM 655 O O . GLY A 1 86 ? 215.20300 237.42600 191.94600 1.000 34.30939 157 GLY A O 1
ATOM 656 N N . ASP A 1 87 ? 215.25900 236.28900 190.00500 1.000 41.30959 158 ASP A N 1
ATOM 657 C CA . ASP A 1 87 ? 215.76700 235.06200 190.60300 1.000 41.30959 158 ASP A CA 1
ATOM 658 C C . ASP A 1 87 ? 217.28800 234.96600 190.58200 1.000 41.30959 158 ASP A C 1
ATOM 659 O O . ASP A 1 87 ? 217.83600 233.96800 191.06000 1.000 41.30959 158 ASP A O 1
ATOM 664 N N . THR A 1 88 ? 217.98000 235.96600 190.04900 1.000 37.25408 159 THR A N 1
ATOM 665 C CA . THR A 1 88 ? 219.43200 235.94800 189.93400 1.000 37.25408 159 THR A CA 1
ATOM 666 C C . THR A 1 88 ? 220.03400 237.08400 190.75600 1.000 37.25408 159 THR A C 1
ATOM 667 O O . THR A 1 88 ? 219.32500 237.90600 191.34300 1.000 37.25408 159 THR A O 1
ATOM 671 N N . THR A 1 89 ? 221.36600 237.12100 190.79100 1.000 31.08705 160 THR A N 1
ATOM 672 C CA . THR A 1 89 ? 222.11100 238.15800 191.49400 1.000 31.08705 160 THR A CA 1
ATOM 673 C C . THR A 1 89 ? 222.78500 239.13100 190.53300 1.000 31.08705 160 THR A C 1
ATOM 674 O O . THR A 1 89 ? 223.73900 239.81600 190.91600 1.000 31.08705 160 THR A O 1
ATOM 678 N N . HIS A 1 90 ? 222.31000 239.19900 189.28700 1.000 27.59572 161 HIS A N 1
ATOM 679 C CA . HIS A 1 90 ? 222.93100 240.07600 188.30100 1.000 27.59572 161 HIS A CA 1
ATOM 680 C C . HIS A 1 90 ? 222.75200 241.54700 188.65300 1.000 27.59572 161 HIS A C 1
ATOM 681 O O . HIS A 1 90 ? 223.60900 242.37100 188.31300 1.000 27.59572 161 HIS A O 1
ATOM 688 N N . TYR A 1 91 ? 221.66000 241.89700 189.32800 1.000 24.52331 162 TYR A N 1
ATOM 689 C CA . TYR A 1 91 ? 221.35800 243.28400 189.64800 1.000 24.52331 162 TYR A CA 1
ATOM 690 C C . TYR A 1 91 ? 221.63500 243.64200 191.10200 1.000 24.52331 162 TYR A C 1
ATOM 691 O O . TYR A 1 91 ? 221.42100 244.79500 191.48900 1.000 24.52331 162 TYR A O 1
ATOM 700 N N . ASP A 1 92 ? 222.09500 242.69000 191.91800 1.000 25.49903 163 ASP A N 1
ATOM 701 C CA . ASP A 1 92 ? 222.41700 243.00800 193.30600 1.000 25.49903 163 ASP A CA 1
ATOM 702 C C . ASP A 1 92 ? 223.57000 243.99900 193.39200 1.000 25.49903 163 ASP A C 1
ATOM 703 O O . ASP A 1 92 ? 223.52900 244.94200 194.19300 1.000 25.49903 163 ASP A O 1
ATOM 708 N N . ALA A 1 93 ? 224.60400 243.80500 192.56900 1.000 20.93723 164 ALA A N 1
ATOM 709 C CA . ALA A 1 93 ? 225.71900 244.74400 192.54700 1.000 20.93723 164 ALA A CA 1
ATOM 710 C C . ALA A 1 93 ? 225.25900 246.13100 192.12300 1.000 20.93723 164 ALA A C 1
ATOM 711 O O . ALA A 1 93 ? 225.70000 247.13700 192.68900 1.000 20.93723 164 ALA A O 1
ATOM 713 N N . VAL A 1 94 ? 224.36700 246.20200 191.13200 1.000 20.04422 165 VAL A N 1
ATOM 714 C CA . VAL A 1 94 ? 223.86600 247.49300 190.67000 1.000 20.04422 165 VAL A CA 1
ATOM 715 C C . VAL A 1 94 ? 223.11400 248.20800 191.78500 1.000 20.04422 165 VAL A C 1
ATOM 716 O O . VAL A 1 94 ? 223.31200 249.40600 192.01600 1.000 20.04422 165 VAL A O 1
ATOM 720 N N . ALA A 1 95 ? 222.24400 247.48600 192.49600 1.000 18.53078 166 ALA A N 1
ATOM 721 C CA . ALA A 1 95 ? 221.47600 248.10300 193.57400 1.000 18.53078 166 ALA A CA 1
ATOM 722 C C . ALA A 1 95 ? 222.38100 248.56100 194.71200 1.000 18.53078 166 ALA A C 1
ATOM 723 O O . ALA A 1 95 ? 222.22100 249.67200 195.23600 1.000 18.53078 166 ALA A O 1
ATOM 725 N N . ASN A 1 96 ? 223.33800 247.71700 195.11100 1.000 17.50311 167 ASN A N 1
ATOM 726 C CA . ASN A 1 96 ? 224.24600 248.09600 196.18900 1.000 17.50311 167 ASN A CA 1
ATOM 727 C C . ASN A 1 96 ? 225.08600 249.30500 195.80000 1.000 17.50311 167 ASN A C 1
ATOM 728 O O . ASN A 1 96 ? 225.28500 250.21900 196.61000 1.000 17.50311 167 ASN A O 1
ATOM 733 N N . SER A 1 97 ? 225.57700 249.33500 194.55900 1.000 16.47241 168 SER A N 1
ATOM 734 C CA . SER A 1 97 ? 226.38200 250.46200 194.10800 1.000 16.47241 168 SER A CA 1
ATOM 735 C C . SER A 1 97 ? 225.55100 251.73400 194.01900 1.000 16.47241 168 SER A C 1
ATOM 736 O O . SER A 1 97 ? 226.04000 252.81900 194.34600 1.000 16.47241 168 SER A O 1
ATOM 739 N N . ALA A 1 98 ? 224.29600 251.62600 193.57700 1.000 14.44958 169 ALA A N 1
ATOM 740 C CA . ALA A 1 98 ? 223.42800 252.79800 193.53400 1.000 14.44958 169 ALA A CA 1
ATOM 741 C C . ALA A 1 98 ? 223.17800 253.34700 194.93200 1.000 14.44958 169 ALA A C 1
ATOM 742 O O . ALA A 1 98 ? 223.24400 254.56400 195.15100 1.000 14.44958 169 ALA A O 1
ATOM 744 N N . ALA A 1 99 ? 222.89700 252.46400 195.89500 1.000 12.53803 170 ALA A N 1
ATOM 745 C CA . ALA A 1 99 ? 222.67800 252.91700 197.26600 1.000 12.53803 170 ALA A CA 1
ATOM 746 C C . ALA A 1 99 ? 223.92900 253.57400 197.83400 1.000 12.53803 170 ALA A C 1
ATOM 747 O O . ALA A 1 99 ? 223.85600 254.64300 198.45700 1.000 12.53803 170 ALA A O 1
ATOM 749 N N . SER A 1 100 ? 225.09300 252.95600 197.61300 1.000 13.83272 171 SER A N 1
ATOM 750 C CA . SER A 1 100 ? 226.34100 253.52100 198.11600 1.000 13.83272 171 SER A CA 1
ATOM 751 C C . SER A 1 100 ? 226.63900 254.86700 197.46700 1.000 13.83272 171 SER A C 1
ATOM 752 O O . SER A 1 100 ? 227.09600 255.79800 198.13800 1.000 13.83272 171 SER A O 1
ATOM 755 N N . GLY A 1 101 ? 226.38400 254.98900 196.16300 1.000 12.54867 172 GLY A N 1
ATOM 756 C CA . GLY A 1 101 ? 226.62400 256.25000 195.48400 1.000 12.54867 172 GLY A CA 1
ATOM 757 C C . GLY A 1 101 ? 225.70600 257.35800 195.95900 1.000 12.54867 172 GLY A C 1
ATOM 758 O O . GLY A 1 101 ? 226.14000 258.49800 196.13400 1.000 12.54867 172 GLY A O 1
ATOM 759 N N . VAL A 1 102 ? 224.42600 257.04200 196.17600 1.000 12.66076 173 VAL A N 1
ATOM 760 C CA . VAL A 1 102 ? 223.50200 258.04800 196.69400 1.000 12.66076 173 VAL A CA 1
ATOM 761 C C . VAL A 1 102 ? 223.91400 258.47800 198.09600 1.000 12.66076 173 VAL A C 1
ATOM 762 O O . VAL A 1 102 ? 223.90200 259.67200 198.42500 1.000 12.66076 173 VAL A O 1
ATOM 766 N N . LEU A 1 103 ? 224.29700 257.51700 198.94300 1.000 13.26254 174 LEU A N 1
ATOM 767 C CA . LEU A 1 103 ? 224.74000 257.86200 200.29100 1.000 13.26254 174 LEU A CA 1
ATOM 768 C C . LEU A 1 103 ? 225.99300 258.73000 200.25800 1.000 13.26254 174 LEU A C 1
ATOM 769 O O . LEU A 1 103 ? 226.09800 259.71100 201.00400 1.000 13.26254 174 LEU A O 1
ATOM 774 N N . SER A 1 104 ? 226.95400 258.38700 199.39500 1.000 14.50218 175 SER A N 1
ATOM 775 C CA . SER A 1 104 ? 228.17700 259.17700 199.29100 1.000 14.50218 175 SER A CA 1
ATOM 776 C C . SER A 1 104 ? 227.88900 260.57900 198.77100 1.000 14.50218 175 SER A C 1
ATOM 777 O O . SER A 1 104 ? 228.46500 261.55800 199.25700 1.000 14.50218 175 SER A O 1
ATOM 780 N N . ALA A 1 105 ? 227.00200 260.69500 197.78000 1.000 14.53509 176 ALA A N 1
ATOM 781 C CA . ALA A 1 105 ? 226.63600 262.00800 197.26100 1.000 14.53509 176 ALA A CA 1
ATOM 782 C C . ALA A 1 105 ? 225.97300 262.85500 198.33700 1.000 14.53509 176 ALA A C 1
ATOM 783 O O . ALA A 1 105 ? 226.23100 264.06000 198.43900 1.000 14.53509 176 ALA A O 1
ATOM 785 N N . GLY A 1 106 ? 225.11000 262.24200 199.14900 1.000 15.98375 177 GLY A N 1
ATOM 786 C CA . GLY A 1 106 ? 224.52000 262.96300 200.26100 1.000 15.98375 177 GLY A CA 1
ATOM 787 C C . GLY A 1 106 ? 225.53000 263.37400 201.31300 1.000 15.98375 177 GLY A C 1
ATOM 788 O O . GLY A 1 106 ? 225.40000 264.44300 201.91800 1.000 15.98375 177 GLY A O 1
ATOM 789 N N . LEU A 1 107 ? 226.54700 262.54300 201.54600 1.000 17.09125 178 LEU A N 1
ATOM 790 C CA . LEU A 1 107 ? 227.50600 262.79700 202.61600 1.000 17.09125 178 LEU A CA 1
ATOM 791 C C . LEU A 1 107 ? 228.71400 263.61600 202.17700 1.000 17.09125 178 LEU A C 1
ATOM 792 O O . LEU A 1 107 ? 229.26900 264.36200 202.99200 1.000 17.09125 178 LEU A O 1
ATOM 797 N N . ASN A 1 108 ? 229.13800 263.50200 200.92000 1.000 19.00227 179 ASN A N 1
ATOM 798 C CA . ASN A 1 108 ? 230.35300 264.15500 200.45000 1.000 19.00227 179 ASN A CA 1
ATOM 799 C C . ASN A 1 108 ? 230.09200 265.50200 199.78900 1.000 19.00227 179 ASN A C 1
ATOM 800 O O . ASN A 1 108 ? 231.03500 266.12800 199.29400 1.000 19.00227 179 ASN A O 1
ATOM 805 N N . SER A 1 109 ? 228.84300 265.96500 199.76600 1.000 17.79526 180 SER A N 1
ATOM 806 C CA . SER A 1 109 ? 228.51500 267.24300 199.14600 1.000 17.79526 180 SER A CA 1
ATOM 807 C C . SER A 1 109 ? 227.75900 268.20300 200.04900 1.000 17.79526 180 SER A C 1
ATOM 808 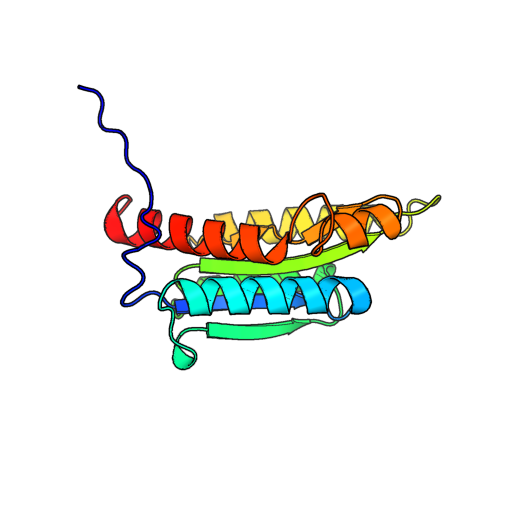O O . SER A 1 109 ? 227.72300 269.40000 199.74200 1.000 17.79526 180 SER A O 1
ATOM 811 N N . GLY A 1 110 ? 227.15600 267.73400 201.14100 1.000 16.61065 181 GLY A N 1
ATOM 812 C CA . GLY A 1 110 ? 226.38100 268.58700 202.01400 1.000 16.61065 181 GLY A CA 1
ATOM 813 C C . GLY A 1 110 ? 224.97400 268.87200 201.54200 1.000 16.61065 181 GLY A C 1
ATOM 814 O O . GLY A 1 110 ? 224.19500 269.46800 202.29700 1.000 16.61065 181 GLY A O 1
ATOM 815 N N . VAL A 1 111 ? 224.62400 268.47400 200.32800 1.000 13.85415 182 VAL A N 1
ATOM 816 C CA . VAL A 1 111 ? 223.27200 268.62000 199.79600 1.000 13.85415 182 VAL A CA 1
ATOM 817 C C . VAL A 1 111 ? 222.54600 267.29700 200.00500 1.000 13.85415 182 VAL A C 1
ATOM 818 O O . VAL A 1 111 ? 223.03800 266.25700 199.53800 1.000 13.85415 182 VAL A O 1
ATOM 822 N N . PRO A 1 112 ? 221.40900 267.27700 200.69700 1.000 12.11777 183 PRO A N 1
ATOM 823 C CA . PRO A 1 112 ? 220.72400 266.00400 200.96300 1.000 12.11777 183 PRO A CA 1
ATOM 824 C C . PRO A 1 112 ? 220.26100 265.34000 199.67500 1.000 12.11777 183 PRO A C 1
ATOM 825 O O . PRO A 1 112 ? 219.46900 265.89900 198.91300 1.000 12.11777 183 PRO A O 1
ATOM 829 N N . CYS A 1 113 ? 220.76900 264.13500 199.43500 1.000 11.86136 184 CYS A N 1
ATOM 830 C CA . CYS A 1 113 ? 220.38900 263.33200 198.28200 1.000 11.86136 184 CYS A CA 1
ATOM 831 C C . CYS A 1 113 ? 219.39000 262.27600 198.73700 1.000 11.86136 184 CYS A C 1
ATOM 832 O O . CYS A 1 113 ? 219.67700 261.49800 199.65300 1.000 11.86136 184 CYS A O 1
ATOM 835 N N . ILE A 1 114 ? 218.2250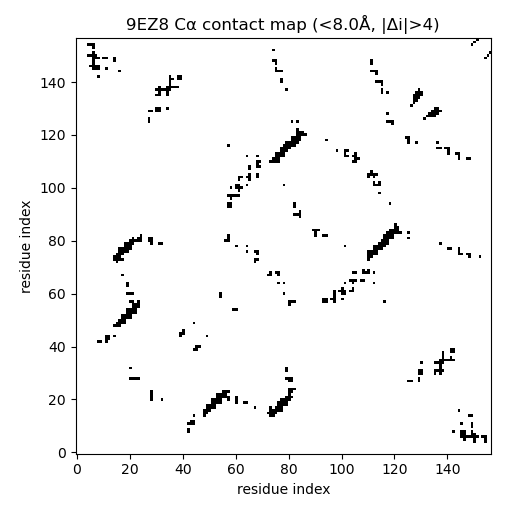0 262.25200 198.09900 1.000 8.29412 185 ILE A N 1
ATOM 836 C CA .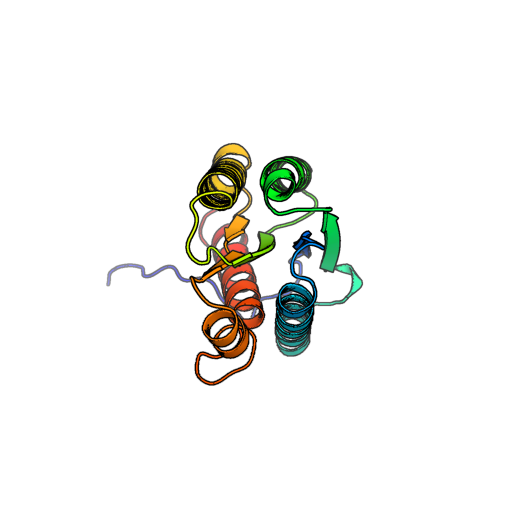 ILE A 1 114 ? 217.11900 261.39400 198.50500 1.000 8.29412 185 ILE A CA 1
ATOM 837 C C . ILE A 1 114 ? 217.17600 260.10600 197.69900 1.000 8.29412 185 ILE A C 1
ATOM 838 O O . ILE A 1 114 ? 217.28600 260.13700 196.46700 1.000 8.29412 185 ILE A O 1
ATOM 843 N N . PHE A 1 115 ? 217.10100 258.97200 198.39400 1.000 8.81843 186 PHE A N 1
ATOM 844 C CA . PHE A 1 115 ? 217.16500 257.65800 197.75900 1.000 8.81843 186 PHE A CA 1
ATOM 845 C C . PHE A 1 115 ? 215.74800 257.22700 197.40600 1.000 8.81843 186 PHE A C 1
ATOM 846 O O . PHE A 1 115 ? 215.02800 256.64400 198.21800 1.000 8.81843 186 PHE A O 1
ATOM 854 N N . GLY A 1 116 ? 215.34300 257.52100 196.17400 1.000 8.17767 187 GLY A N 1
ATOM 855 C CA . GLY A 1 116 ? 214.04100 257.11400 195.68600 1.000 8.17767 187 GLY A CA 1
ATOM 856 C C . GLY A 1 116 ? 214.13300 255.96500 194.70500 1.000 8.17767 187 GLY A C 1
ATOM 857 O O . GLY A 1 116 ? 213.25900 255.79200 193.85100 1.000 8.17767 187 GLY A O 1
ATOM 858 N N . VAL A 1 117 ? 215.19500 255.17400 194.81900 1.000 7.99247 188 VAL A N 1
ATOM 859 C CA . VAL A 1 117 ? 215.44400 254.06100 193.91100 1.000 7.99247 188 VAL A CA 1
ATOM 860 C C . VAL A 1 117 ? 214.74300 252.82200 194.45500 1.000 7.99247 188 VAL A C 1
ATOM 861 O O . VAL A 1 117 ? 215.02000 252.38300 195.57600 1.000 7.99247 188 VAL A O 1
ATOM 865 N N . LEU A 1 118 ? 213.83700 252.26000 193.65900 1.000 9.49443 189 LEU A N 1
ATOM 866 C CA . LEU A 1 118 ? 213.13100 251.05300 194.06200 1.000 9.49443 189 LEU A CA 1
ATOM 867 C C . LEU A 1 118 ? 214.01900 249.82800 193.89300 1.000 9.49443 189 LEU A C 1
ATOM 868 O O . LEU A 1 118 ? 214.66300 249.64500 192.85700 1.000 9.49443 189 LEU A O 1
ATOM 873 N N . THR A 1 119 ? 214.04900 248.98300 194.92600 1.000 13.61603 190 THR A N 1
ATOM 874 C CA . THR A 1 119 ? 214.79000 247.71900 194.90600 1.000 13.61603 190 THR A CA 1
ATOM 875 C C . THR A 1 119 ? 213.81200 246.62600 195.32800 1.000 13.61603 190 THR A C 1
ATOM 876 O O . THR A 1 119 ? 213.71600 246.27600 196.50600 1.000 13.61603 190 THR A O 1
ATOM 880 N N . CYS A 1 120 ? 213.09900 246.12400 194.33000 1.000 19.44384 191 CYS A N 1
ATOM 881 C CA . CYS A 1 120 ? 212.05100 245.11500 194.58900 1.000 19.44384 191 CYS A CA 1
ATOM 882 C C . CYS A 1 120 ? 212.42000 243.82200 193.86100 1.000 19.44384 191 CYS A C 1
ATOM 883 O O . CYS A 1 120 ? 213.23300 243.87300 192.93300 1.000 19.44384 191 CYS A O 1
ATOM 886 N N . GLU A 1 121 ? 211.88200 242.70300 194.32100 1.000 26.81295 192 GLU A N 1
ATOM 887 C CA . GLU A 1 121 ? 212.24100 241.39700 193.72500 1.000 26.81295 192 GLU A CA 1
ATOM 888 C C . GLU A 1 121 ? 211.45400 241.20400 192.43000 1.000 26.81295 192 GLU A C 1
ATOM 889 O O . GLU A 1 121 ? 212.08100 240.94600 191.39800 1.000 26.81295 192 GLU A O 1
ATOM 895 N N . ASP A 1 122 ? 210.13800 241.34500 192.49800 1.000 25.34468 193 ASP A N 1
ATOM 896 C CA . ASP A 1 122 ? 209.28100 241.19500 191.29700 1.000 25.34468 193 ASP A CA 1
ATOM 897 C C . ASP A 1 122 ? 209.00100 242.55100 190.66200 1.000 25.34468 193 ASP A C 1
ATOM 898 O O . ASP A 1 122 ? 209.46500 243.56800 191.19100 1.000 25.34468 193 ASP A O 1
ATOM 903 N N . MET A 1 123 ? 208.26500 242.54700 189.55800 1.000 22.10807 194 MET A N 1
ATOM 904 C CA . MET A 1 123 ? 207.86600 243.81600 188.90900 1.000 22.10807 194 MET A CA 1
ATOM 905 C C . MET A 1 123 ? 206.47800 244.19400 189.43000 1.000 22.10807 194 MET A C 1
ATOM 906 O O . MET A 1 123 ? 206.18200 245.38700 189.47200 1.000 22.10807 194 MET A O 1
ATOM 911 N N . ASP A 1 124 ? 205.67100 243.22500 189.86300 1.000 21.32574 195 ASP A N 1
ATOM 912 C CA . ASP A 1 124 ? 204.40300 243.61400 190.47100 1.000 21.32574 195 ASP A CA 1
ATOM 913 C C . ASP A 1 124 ? 204.62700 244.46100 191.71600 1.000 21.32574 195 ASP A C 1
ATOM 914 O O . ASP A 1 124 ? 203.89800 245.43000 191.95700 1.000 21.32574 195 ASP A O 1
ATOM 919 N N . GLN A 1 125 ? 205.63000 244.10800 192.52400 1.000 20.44672 196 GLN A N 1
ATOM 920 C CA . GLN A 1 125 ? 205.95300 244.91200 193.69900 1.000 20.44672 196 GLN A CA 1
ATOM 921 C C . GLN A 1 125 ? 206.39300 246.31600 193.30100 1.000 20.44672 196 GLN A C 1
ATOM 922 O O . GLN A 1 125 ? 205.99700 247.30300 193.93300 1.000 20.44672 196 GLN A O 1
ATOM 928 N N . ALA A 1 126 ? 207.21200 246.42500 192.25300 1.000 15.87627 197 ALA A N 1
ATOM 929 C CA . ALA A 1 126 ? 207.64100 247.73500 191.77700 1.000 15.87627 197 ALA A CA 1
ATOM 930 C C . ALA A 1 126 ? 206.45500 248.55400 191.28300 1.000 15.87627 197 ALA A C 1
ATOM 931 O O . ALA A 1 126 ? 206.37100 249.76100 191.53600 1.000 15.87627 197 ALA A O 1
ATOM 933 N N . ILE A 1 127 ? 205.52600 247.91100 190.57100 1.000 15.28544 198 ILE A N 1
ATOM 934 C CA . ILE A 1 127 ? 204.33300 248.60900 190.09600 1.000 15.28544 198 ILE A CA 1
ATOM 935 C C . ILE A 1 127 ? 203.49500 249.09500 191.27200 1.000 15.28544 198 ILE A C 1
ATOM 936 O O . ILE A 1 127 ? 202.99400 250.22700 191.27500 1.000 15.28544 198 ILE A O 1
ATOM 941 N N . ASN A 1 128 ? 203.33200 248.24900 192.29300 1.000 14.95317 199 ASN A N 1
ATOM 942 C CA . ASN A 1 128 ? 202.57200 248.64300 193.47300 1.000 14.95317 199 ASN A CA 1
ATOM 943 C C . ASN A 1 128 ? 203.26000 249.74200 194.27000 1.000 14.95317 199 ASN A C 1
ATOM 944 O O . ASN A 1 128 ? 202.58000 250.49500 194.97400 1.000 14.95317 199 ASN A O 1
ATOM 949 N N . ARG A 1 129 ? 204.58400 249.85000 194.18400 1.000 13.28781 200 ARG A N 1
ATOM 950 C CA . ARG A 1 129 ? 205.31300 250.91700 194.85600 1.000 13.28781 200 ARG A CA 1
ATOM 951 C C . ARG A 1 129 ? 205.57000 252.11400 193.94900 1.000 13.28781 200 ARG A C 1
ATOM 952 O O . ARG A 1 129 ? 206.24200 253.06200 194.36600 1.000 13.28781 200 ARG A O 1
ATOM 960 N N . ALA A 1 130 ? 205.04900 252.09400 192.72300 1.000 11.07327 201 ALA A N 1
ATOM 961 C CA . ALA A 1 130 ? 205.18800 253.20200 191.78600 1.000 11.07327 201 ALA A CA 1
ATOM 962 C C . ALA A 1 130 ? 203.83200 253.80200 191.43100 1.000 11.07327 201 ALA A C 1
ATOM 963 O O . ALA A 1 130 ? 203.62900 254.27900 190.31400 1.000 11.07327 201 ALA A O 1
ATOM 965 N N . GLY A 1 131 ? 202.89600 253.78200 192.37600 1.000 11.50335 202 GLY A N 1
ATOM 966 C CA . GLY A 1 131 ? 201.57000 254.31300 192.13600 1.000 11.50335 202 GLY A CA 1
ATOM 967 C C . GLY A 1 131 ? 200.47500 253.29300 192.36700 1.000 11.50335 202 GLY A C 1
ATOM 968 O O . GLY A 1 131 ? 199.35400 253.45500 191.87700 1.000 11.50335 202 GLY A O 1
ATOM 969 N N . GLY A 1 132 ? 200.79000 252.23600 193.11000 1.000 12.30869 203 GLY A N 1
ATOM 970 C CA . GLY A 1 132 ? 199.82200 251.19500 193.39400 1.000 12.30869 203 GLY A CA 1
ATOM 971 C C . GLY A 1 132 ? 199.28700 251.24700 194.80900 1.000 12.30869 203 GLY A C 1
ATOM 972 O O . GLY A 1 132 ? 199.07200 252.33100 195.35900 1.000 12.30869 203 GLY A O 1
ATOM 973 N N . LYS A 1 133 ? 199.06600 250.07600 195.41100 1.000 15.31893 204 LYS A N 1
ATOM 974 C CA . LYS A 1 133 ? 198.53800 250.02100 196.76900 1.000 15.31893 204 LYS A CA 1
ATOM 975 C C . LYS A 1 133 ? 199.53000 250.54400 197.79900 1.000 15.31893 204 LYS A C 1
ATOM 976 O O . LYS A 1 133 ? 199.11200 250.97800 198.87700 1.000 15.31893 204 LYS A O 1
ATOM 982 N N . SER A 1 134 ? 200.82500 250.51500 197.49400 1.000 13.30112 205 SER A N 1
ATOM 983 C CA . SER A 1 134 ? 201.85300 251.01400 198.39500 1.000 13.30112 205 SER A CA 1
ATOM 984 C C . SER A 1 134 ? 202.19000 252.47800 198.14600 1.000 13.30112 205 SER A C 1
ATOM 985 O O . SER A 1 134 ? 203.17600 252.97800 198.69800 1.000 13.30112 205 SER A O 1
ATOM 988 N N . GLY A 1 135 ? 201.39900 253.17200 197.33400 1.000 10.92990 206 GLY A N 1
ATOM 989 C CA . GLY A 1 135 ? 201.66600 254.55800 197.02600 1.000 10.92990 206 GLY A CA 1
ATOM 990 C C . GLY A 1 135 ? 202.72300 254.71300 195.95000 1.000 10.92990 206 GLY A C 1
ATOM 991 O O . GLY A 1 135 ? 203.18800 253.74900 195.33400 1.000 10.92990 206 GLY A O 1
ATOM 992 N N . ASN A 1 136 ? 203.10300 255.96600 195.72400 1.000 8.53753 207 ASN A N 1
ATOM 993 C CA . ASN A 1 136 ? 204.11400 256.31400 194.73500 1.000 8.53753 207 ASN A CA 1
ATOM 994 C C . ASN A 1 136 ? 205.41200 256.64600 195.46000 1.000 8.53753 207 ASN A C 1
ATOM 995 O O . ASN A 1 136 ? 205.45400 257.57900 196.27000 1.000 8.53753 207 ASN A O 1
ATOM 1000 N N . LYS A 1 137 ? 206.46500 255.87900 195.17100 1.000 8.37912 208 LYS A N 1
ATOM 1001 C CA . LYS A 1 137 ? 207.75800 256.13900 195.79300 1.000 8.37912 208 LYS A CA 1
ATOM 1002 C C . LYS A 1 137 ? 208.32900 257.48000 195.35100 1.000 8.37912 208 LYS A C 1
ATOM 1003 O O . LYS A 1 137 ? 209.04200 258.13100 196.12100 1.000 8.37912 208 LYS A O 1
ATOM 1009 N N . GLY A 1 138 ? 208.02400 257.91100 194.12500 1.000 6.65992 209 GLY A N 1
ATOM 1010 C CA . GLY A 1 138 ? 208.50700 259.20200 193.66500 1.000 6.65992 209 GLY A CA 1
ATOM 1011 C C . GLY A 1 138 ? 207.89200 260.36400 194.42200 1.000 6.65992 209 GLY A C 1
ATOM 1012 O O . GLY A 1 138 ? 208.57400 261.34200 194.73400 1.000 6.65992 209 GLY A O 1
ATOM 1013 N N . ALA A 1 139 ? 206.59400 260.27500 194.72400 1.000 7.39214 210 ALA A N 1
ATOM 1014 C CA . ALA A 1 139 ? 205.94500 261.31500 195.51600 1.000 7.39214 210 ALA A CA 1
ATOM 1015 C C . ALA A 1 139 ? 206.54100 261.39500 196.91600 1.000 7.39214 210 ALA A C 1
ATOM 1016 O O . ALA A 1 139 ? 206.79600 262.49100 197.43500 1.000 7.39214 210 ALA A O 1
ATOM 1018 N N . GLU A 1 140 ? 206.77100 260.23900 197.54200 1.000 8.80893 211 GLU A N 1
ATOM 1019 C CA . GLU A 1 140 ? 207.39300 260.21700 198.86000 1.000 8.80893 211 GLU A CA 1
ATOM 1020 C C . GLU A 1 140 ? 208.80700 260.77900 198.80500 1.000 8.80893 211 GLU A C 1
ATOM 1021 O O . GLU A 1 140 ? 209.23100 261.50100 199.71300 1.000 8.80893 211 GLU A O 1
ATOM 1027 N N . ALA A 1 141 ? 209.55000 260.45800 197.74400 1.000 7.23179 212 ALA A N 1
ATOM 1028 C CA . ALA A 1 141 ? 210.90000 260.99100 197.59300 1.000 7.23179 212 ALA A CA 1
ATOM 1029 C C . ALA A 1 141 ? 210.88100 262.50400 197.42600 1.000 7.23179 212 ALA A C 1
ATOM 1030 O O . ALA A 1 141 ? 211.73400 263.20400 197.97800 1.000 7.23179 212 ALA A O 1
ATOM 1032 N N . ALA A 1 142 ? 209.92100 263.02800 196.66000 1.000 7.14666 213 ALA A N 1
ATOM 1033 C CA . ALA A 1 142 ? 209.81300 264.47500 196.49200 1.000 7.14666 213 ALA A CA 1
ATOM 1034 C C . ALA A 1 142 ? 209.46100 265.16200 197.80700 1.000 7.14666 213 ALA A C 1
ATOM 1035 O O . ALA A 1 142 ? 210.02400 266.21600 198.13400 1.000 7.14666 213 ALA A O 1
ATOM 1037 N N . LEU A 1 143 ? 208.53100 264.58400 198.57300 1.000 7.94352 214 LEU A N 1
ATOM 1038 C CA . LEU A 1 143 ? 208.20000 265.15000 199.87900 1.000 7.94352 214 LEU A CA 1
ATOM 1039 C C . LEU A 1 143 ? 209.40300 265.11500 200.81400 1.000 7.94352 214 LEU A C 1
ATOM 1040 O O . LEU A 1 143 ? 209.66700 266.08400 201.54000 1.000 7.94352 214 LEU A O 1
ATOM 1045 N N . THR A 1 144 ? 210.14300 264.00400 200.80800 1.000 8.20262 215 THR A N 1
ATOM 1046 C CA . THR A 1 144 ? 211.35100 263.90400 201.61700 1.000 8.20262 215 THR A CA 1
ATOM 1047 C C . THR A 1 144 ? 212.37600 264.94900 201.20100 1.000 8.20262 215 THR A C 1
ATOM 1048 O O . THR A 1 144 ? 213.02900 265.55700 202.05200 1.000 8.20262 215 THR A O 1
ATOM 1052 N N . ALA A 1 145 ? 212.52700 265.17000 199.89400 1.000 9.08817 216 ALA A N 1
ATOM 1053 C CA . ALA A 1 145 ? 213.46700 266.17500 199.41100 1.000 9.08817 216 ALA A CA 1
ATOM 1054 C C . ALA A 1 145 ? 213.06700 267.56900 199.86800 1.000 9.08817 216 ALA A C 1
ATOM 1055 O O . ALA A 1 145 ? 213.91900 268.35700 200.29300 1.000 9.08817 216 ALA A O 1
ATOM 1057 N N . ILE A 1 146 ? 211.77500 267.89100 199.79100 1.000 10.67316 217 ILE A N 1
ATOM 1058 C CA . ILE A 1 146 ? 211.31200 269.20300 200.23900 1.000 10.67316 217 ILE A CA 1
ATOM 1059 C C . ILE A 1 146 ? 211.58300 269.38000 201.72800 1.000 10.67316 217 ILE A C 1
ATOM 1060 O O . ILE A 1 146 ? 212.10100 270.41500 202.16900 1.000 10.67316 217 ILE A O 1
ATOM 1065 N N . GLU A 1 147 ? 211.24700 268.36100 202.52500 1.000 14.35637 218 GLU A N 1
ATOM 1066 C CA . GLU A 1 147 ? 211.45100 268.45100 203.96900 1.000 14.35637 218 GLU A CA 1
ATOM 1067 C C . GLU A 1 147 ? 212.93000 268.58600 204.31300 1.000 14.35637 218 GLU A C 1
ATOM 1068 O O . GLU A 1 147 ? 213.30300 269.39100 205.17400 1.000 14.35637 218 GLU A O 1
ATOM 1074 N N . MET A 1 148 ? 213.78900 267.81300 203.64300 1.000 12.92993 219 MET A N 1
ATOM 1075 C CA . MET A 1 148 ? 215.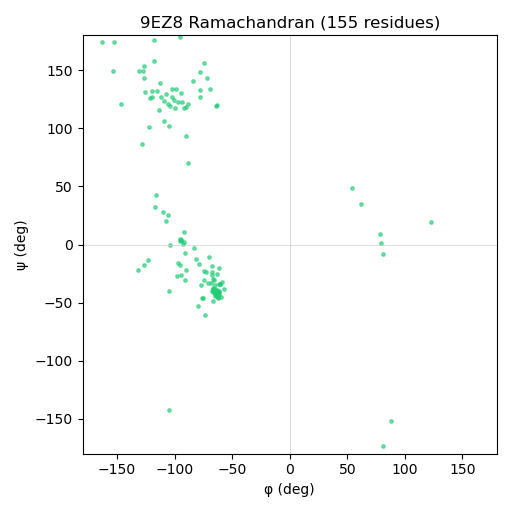22000 267.87000 203.92700 1.000 12.92993 219 MET A CA 1
ATOM 1076 C C . MET A 1 148 ? 215.82000 269.20300 203.50300 1.000 12.92993 219 MET A C 1
ATOM 1077 O O . MET A 1 148 ? 216.67500 269.75200 204.20700 1.000 12.92993 219 MET A O 1
ATOM 1082 N N . ALA A 1 149 ? 215.39400 269.73900 202.35600 1.000 13.44552 220 ALA A N 1
ATOM 1083 C CA . ALA A 1 149 ? 215.88000 271.04600 201.93100 1.000 13.44552 220 ALA A CA 1
ATOM 1084 C C . ALA A 1 149 ? 215.46300 272.13000 202.91500 1.000 13.44552 220 ALA A C 1
ATOM 1085 O O . ALA A 1 149 ? 216.26700 273.00200 203.26600 1.000 13.44552 220 ALA A O 1
ATOM 1087 N N . SER A 1 150 ? 214.21000 272.08800 203.37800 1.000 16.61345 221 SER A N 1
ATOM 1088 C CA . SER A 1 150 ? 213.76200 273.06200 204.36800 1.000 16.61345 221 SER A CA 1
ATOM 1089 C C . SER A 1 150 ? 214.54900 272.93000 205.66500 1.000 16.61345 221 SER A C 1
ATOM 1090 O O . SER A 1 150 ? 214.93500 273.93500 206.27100 1.000 16.61345 22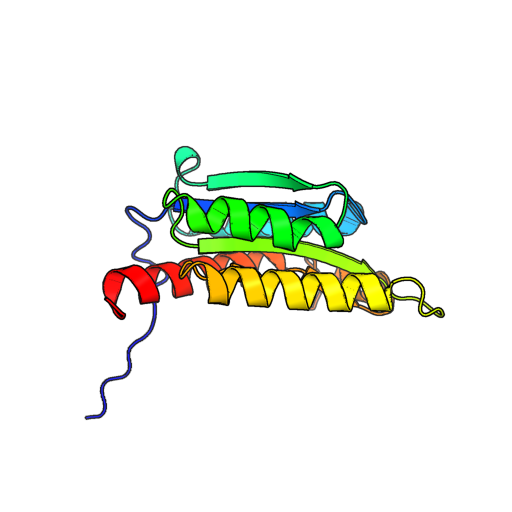1 SER A O 1
ATOM 1093 N N . LEU A 1 151 ? 214.80000 271.69400 206.10400 1.000 17.39988 222 LEU A N 1
ATOM 1094 C CA . LEU A 1 151 ? 215.56300 271.47900 207.32900 1.000 17.39988 222 LEU A CA 1
ATOM 1095 C C . LEU A 1 151 ? 216.98700 272.00500 207.19800 1.000 17.39988 222 LEU A C 1
ATOM 1096 O O . LEU A 1 151 ? 217.51800 272.62200 208.12800 1.000 17.39988 222 LEU A O 1
ATOM 1101 N N . PHE A 1 152 ? 217.62100 271.76800 206.04800 1.000 17.30997 223 PHE A N 1
ATOM 1102 C CA . PHE A 1 152 ? 219.01000 272.17500 205.86700 1.000 17.30997 223 PHE A CA 1
ATOM 1103 C C . PHE A 1 152 ? 219.14600 273.67900 205.66600 1.000 17.30997 223 PHE A C 1
ATOM 1104 O O . PHE A 1 152 ? 220.16400 274.26100 206.05600 1.000 17.30997 223 PHE A O 1
ATOM 1112 N N . GLU A 1 153 ? 218.14500 274.32800 205.07000 1.000 22.99902 224 GLU A N 1
ATOM 1113 C CA . GLU A 1 153 ? 218.25200 275.75000 204.77400 1.000 22.99902 224 GLU A CA 1
ATOM 1114 C C . GLU A 1 153 ? 217.63900 276.65100 205.83600 1.000 22.99902 224 GLU A C 1
ATOM 1115 O O . GLU A 1 153 ? 217.96000 277.84400 205.86500 1.000 22.99902 224 GLU A O 1
ATOM 1121 N N . HIS A 1 154 ? 216.77600 276.12600 206.70600 1.000 24.20762 225 HI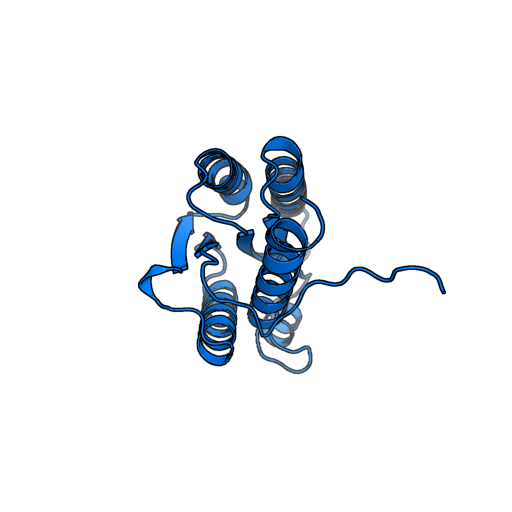S A N 1
ATOM 1122 C CA . HIS A 1 154 ? 216.08300 276.95600 207.67900 1.000 24.20762 225 HIS A CA 1
ATOM 1123 C C . HIS A 1 154 ? 216.29100 276.53600 209.12600 1.000 24.20762 225 HIS A C 1
ATOM 1124 O O . HIS A 1 154 ? 215.95300 277.31600 210.02300 1.000 24.20762 225 HIS A O 1
ATOM 1131 N N . HIS A 1 155 ? 216.82900 275.34500 209.38800 1.000 23.57809 226 HIS A N 1
ATOM 1132 C CA . HIS A 1 155 ? 216.99600 274.86600 210.75500 1.000 23.57809 226 HIS A CA 1
ATOM 1133 C C . HIS A 1 155 ? 218.37800 274.31500 211.06700 1.000 23.57809 226 HIS A C 1
ATOM 1134 O O . HIS A 1 155 ? 218.74700 274.27800 212.24700 1.000 23.57809 226 HIS A O 1
ATOM 1141 N N . LEU A 1 156 ? 219.15100 273.88800 210.07000 1.000 25.03789 227 LEU A N 1
ATOM 1142 C CA . LEU A 1 156 ? 220.46300 273.30600 210.32400 1.000 25.03789 227 LEU A CA 1
ATOM 1143 C C . LEU A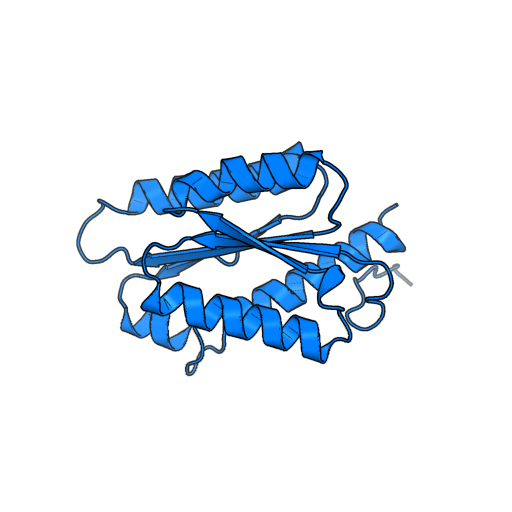 1 156 ? 221.56900 274.16000 209.71900 1.000 25.03789 227 LEU A C 1
ATOM 1144 O O . LEU A 1 156 ? 222.51600 273.63200 209.12800 1.000 25.03789 227 LEU A O 1
ATOM 1149 N N . GLN A 1 157 ? 221.46000 275.47700 209.86000 1.000 30.76407 228 GLN A N 1
ATOM 1150 C CA . GLN A 1 157 ? 222.46800 276.38900 209.33400 1.000 30.76407 228 GLN A CA 1
ATOM 1151 C C . GLN A 1 157 ? 222.89100 277.41900 210.37900 1.000 30.76407 228 GLN A C 1
ATOM 1152 O O . GLN A 1 157 ? 223.93200 278.06200 210.25000 1.000 30.76407 228 GLN A O 1
#

Foldseek 3Di:
DDDDQWFDLQPQPPAAEEEEFACPVVVLRVLLQVLLVVLCVVNVNDPVRYHYHYDNALLCQLVVLLVVLQPPSHQAYEYTEEQACEPDCPCVVVVVNSVVSQVCSCVVRVRHYFPLYHYHHDVVVSVCQCPRVVHRSSNVSNSVRNTNSRCSPPPVD

Nearest PDB structures (foldseek):
  9ez8-assembly1_A  TM=1.006E+00  e=1.623E-32  Vicia faba
  1rvv-assembly1_A  TM=9.827E-01  e=7.417E-18  Bacillus subtilis
  3nq4-assembly1_C  TM=9.610E-01  e=3.236E-17  Salmonella enterica subsp. enterica serovar Typhimurium str. LT2
  8f25-assembly1_A  TM=9.722E-01  e=9.615E-17  Aquifex aeolicus
  1hqk-assembly1_A  TM=9.678E-01  e=1.824E-16  Aquifex aeolicus

Secondary structure (DSSP, 8-state):
--------SS--TT--EEEEEESTTHHHHHHHHHHHHHHHHHTT--GGGEEEEEESSGGGHHHHHHHHHTSSS-SEEEEEEEEE-TTSSTTHHHHHHHHHHHHHHHHHHSSPEEEEEEEESSHHHHHHTEEETTEEHHHHHHHHHHHHHHHHHHT--

Sequence (157 aa):
AVRHLTGSVTRTQGLRFAVVVARFNEIITRPLLEGALGTFKNYSVQDEDIDVVWVPGCFEIGAVATRLGKSGKYHAIICIGAVIRGDTTHYDAVANSAASGVLSAGLNSGVPCIFGVLTCEDMDQAINRAGGKSGNKGAEAALTAIEMASLFEHHLQ

Organism: Pisum sativum (NCBI:txid3888)

B-factor: mean 14.63, std 7.16, range [5.38, 41.31]

Solvent-accessible surface area: 8057 Å² total; per-residue (Å²): 161,120,189,154,72,88,11,28,50,100,116,4,134,61,3,58,0,0,0,0,0,0,109,101,30,87,121,2,0,109,48,0,8,111,17,0,53,29,12,0,132,121,69,80,7,98,100,121,26,23,45,53,43,85,5,83,14,4,127,76,0,8,76,34,0,37,187,25,3,124,59,66,114,17,45,0,0,0,0,0,0,0,5,27,83,39,146,74,103,131,66,34,67,45,12,101,42,1,42,72,19,4,113,48,0,18,130,96,27,52,18,10,19,14,75,0,3,7,67,9,93,68,67,94,64,0,94,25,119,9,54,34,179,43,30,32,55,0,26,86,4,0,60,61,0,0,42,53,0,0,26,69,78,58,56,100,168